Protein AF-A0A9X2MDU0-F1 (afdb_monomer_lite)

Secondary structure (DSSP, 8-state):
-HHHHHHHHHHHHHHHHHHHHHHHHHHHH---HHHHHHHHHHHHHHHHHHHHHHHHHS-TT-HHHHHHHHHHHHHHHHHHHHHHH-GGGHHHHHHHHHHHHHHHHHHHHH-

Foldseek 3Di:
DVVVVVVVVVVVLVVLVVLLVVLLVCLVPDPDPVVNVVSLLVLLVSLLVLLVCLLVVDDPVPVVLNVVSVVLNVLSVVLVVCCVVPVVPNVVSSVSSSSSSVSSSVSVVPD

Structure (mmCIF, N/CA/C/O backbone):
data_AF-A0A9X2MDU0-F1
#
_entry.id   AF-A0A9X2MDU0-F1
#
loop_
_atom_site.group_PDB
_atom_site.id
_atom_site.type_symbol
_atom_site.label_atom_id
_atom_site.label_alt_id
_atom_site.label_comp_id
_atom_site.label_asym_id
_atom_site.label_entity_id
_atom_site.label_seq_id
_atom_site.pdbx_PDB_ins_code
_atom_site.Cartn_x
_atom_site.Cartn_y
_atom_site.Cartn_z
_atom_site.occupancy
_atom_site.B_iso_or_equiv
_atom_site.auth_seq_id
_atom_site.auth_comp_id
_atom_site.auth_asym_id
_atom_site.auth_atom_id
_atom_site.pdbx_PDB_model_num
ATOM 1 N N . ARG A 1 1 ? 12.431 -11.465 -24.988 1.00 57.19 1 ARG A N 1
ATOM 2 C CA . ARG A 1 1 ? 12.705 -11.618 -23.532 1.00 57.19 1 ARG A CA 1
ATOM 3 C C . ARG A 1 1 ? 12.377 -10.336 -22.760 1.00 57.19 1 ARG A C 1
ATOM 5 O O . ARG A 1 1 ? 11.605 -10.432 -21.821 1.00 57.19 1 ARG A O 1
ATOM 12 N N . LEU A 1 2 ? 12.844 -9.157 -23.196 1.00 57.16 2 LEU A N 1
ATOM 13 C CA . LEU A 1 2 ? 12.482 -7.855 -22.595 1.00 57.16 2 LEU A CA 1
ATOM 14 C C . LEU A 1 2 ? 10.968 -7.550 -22.609 1.00 57.16 2 LEU A C 1
ATOM 16 O O . LEU A 1 2 ? 10.434 -7.087 -21.611 1.00 57.16 2 LEU A O 1
ATOM 20 N N . THR A 1 3 ? 10.256 -7.898 -23.686 1.00 59.84 3 THR A N 1
ATOM 21 C CA . THR A 1 3 ? 8.794 -7.716 -23.795 1.00 59.84 3 THR A CA 1
ATOM 22 C C . THR A 1 3 ? 7.991 -8.560 -22.798 1.00 59.84 3 THR A C 1
ATOM 24 O O . THR A 1 3 ? 6.994 -8.083 -22.268 1.00 59.84 3 THR A O 1
ATOM 27 N N . MET A 1 4 ? 8.445 -9.781 -22.477 1.00 72.19 4 MET A N 1
ATOM 28 C CA . MET A 1 4 ? 7.813 -10.604 -21.433 1.00 72.19 4 MET A CA 1
ATOM 29 C C . MET A 1 4 ? 8.070 -10.055 -20.025 1.00 72.19 4 MET A C 1
ATOM 31 O O . MET A 1 4 ? 7.177 -10.107 -19.188 1.00 72.19 4 MET A O 1
ATOM 35 N N . ALA A 1 5 ? 9.256 -9.495 -19.765 1.00 77.81 5 ALA A N 1
ATOM 36 C CA . ALA A 1 5 ? 9.569 -8.882 -18.474 1.00 77.81 5 ALA A CA 1
ATOM 37 C C . ALA A 1 5 ? 8.752 -7.601 -18.236 1.00 77.81 5 ALA A C 1
ATOM 39 O O . ALA A 1 5 ? 8.192 -7.419 -17.158 1.00 77.81 5 ALA A O 1
ATOM 40 N N . LEU A 1 6 ? 8.616 -6.754 -19.262 1.00 80.44 6 LEU A N 1
ATOM 41 C CA . LEU A 1 6 ? 7.812 -5.536 -19.174 1.00 80.44 6 LEU A CA 1
ATOM 42 C C . LEU A 1 6 ? 6.319 -5.853 -18.987 1.00 80.44 6 LEU A C 1
ATOM 44 O O . LEU A 1 6 ? 5.657 -5.234 -18.158 1.00 80.44 6 LEU A O 1
ATOM 48 N N . GLY A 1 7 ? 5.809 -6.870 -19.692 1.00 86.12 7 GLY A N 1
ATOM 49 C CA . GLY A 1 7 ? 4.445 -7.364 -19.495 1.00 86.12 7 GLY A CA 1
ATOM 50 C C . GLY A 1 7 ? 4.199 -7.869 -18.070 1.00 86.12 7 GLY A C 1
ATOM 51 O O . GLY A 1 7 ? 3.180 -7.537 -17.472 1.00 86.12 7 GLY A O 1
ATOM 52 N N . ALA A 1 8 ? 5.149 -8.607 -17.488 1.00 86.62 8 ALA A N 1
ATOM 53 C CA . ALA A 1 8 ? 5.041 -9.094 -16.113 1.00 86.62 8 ALA A CA 1
ATOM 54 C C . ALA A 1 8 ? 5.025 -7.954 -15.077 1.00 86.62 8 ALA A C 1
ATOM 56 O O . ALA A 1 8 ? 4.215 -7.986 -14.151 1.00 86.62 8 ALA A O 1
ATOM 57 N N . LEU A 1 9 ? 5.863 -6.927 -15.255 1.00 86.75 9 LEU A N 1
ATOM 58 C CA . LEU A 1 9 ? 5.863 -5.738 -14.393 1.00 86.75 9 LEU A CA 1
ATOM 59 C C . LEU A 1 9 ? 4.545 -4.962 -14.492 1.00 86.75 9 LEU A C 1
ATOM 61 O O . LEU A 1 9 ? 4.001 -4.548 -13.472 1.00 86.75 9 LEU A O 1
ATOM 65 N N . PHE A 1 10 ? 3.991 -4.823 -15.699 1.00 87.00 10 PHE A N 1
ATOM 66 C CA . PHE A 1 10 ? 2.701 -4.162 -15.898 1.00 87.00 10 PHE A CA 1
ATOM 67 C C . PHE A 1 10 ? 1.551 -4.914 -15.212 1.00 87.00 10 PHE A C 1
ATOM 69 O O . PHE A 1 10 ? 0.715 -4.305 -14.546 1.00 87.00 10 PHE A O 1
ATOM 76 N N . VAL A 1 11 ? 1.533 -6.248 -15.302 1.00 91.31 11 VAL A N 1
ATOM 77 C CA . VAL A 1 11 ? 0.551 -7.078 -14.585 1.00 91.31 11 VAL A CA 1
ATOM 78 C C . VAL A 1 11 ? 0.707 -6.930 -13.070 1.00 91.31 11 VAL A C 1
ATOM 80 O O . VAL A 1 11 ? -0.289 -6.750 -12.369 1.00 91.31 11 VAL A O 1
ATOM 83 N N . LEU A 1 12 ? 1.940 -6.945 -12.558 1.00 90.31 12 LEU A N 1
ATOM 84 C CA . LEU A 1 12 ? 2.216 -6.715 -11.139 1.00 90.31 12 LEU A CA 1
ATOM 85 C C . LEU A 1 12 ? 1.716 -5.335 -10.688 1.00 90.31 12 LEU A C 1
ATOM 87 O O . LEU A 1 12 ? 1.074 -5.232 -9.644 1.00 90.31 12 LEU A O 1
ATOM 91 N N . PHE A 1 13 ? 1.921 -4.296 -11.498 1.00 88.75 13 PHE A N 1
ATOM 92 C CA . PHE A 1 13 ? 1.414 -2.954 -11.224 1.00 88.75 13 PHE A CA 1
ATOM 93 C C . PHE A 1 13 ? -0.121 -2.904 -11.145 1.00 88.75 13 PHE A C 1
ATOM 95 O O . PHE A 1 13 ? -0.676 -2.305 -10.216 1.00 88.75 13 PHE A O 1
ATOM 102 N N . ILE A 1 14 ? -0.822 -3.577 -12.066 1.00 93.31 14 ILE A N 1
ATOM 103 C CA . ILE A 1 14 ? -2.289 -3.687 -12.029 1.00 93.31 14 ILE A CA 1
ATOM 104 C C . ILE A 1 14 ? -2.734 -4.353 -10.725 1.00 93.31 14 ILE A C 1
ATOM 106 O O . ILE A 1 14 ? -3.655 -3.864 -10.070 1.00 93.31 14 ILE A O 1
ATOM 110 N N . ILE A 1 15 ? -2.073 -5.435 -10.308 1.00 94.00 15 ILE A N 1
ATOM 111 C CA . ILE A 1 15 ? -2.395 -6.139 -9.059 1.00 94.00 15 ILE A CA 1
ATOM 112 C C . ILE A 1 15 ? -2.176 -5.220 -7.848 1.00 94.00 15 ILE A C 1
ATOM 114 O O . ILE A 1 15 ? -3.077 -5.073 -7.023 1.00 94.00 15 ILE A O 1
ATOM 118 N N . LEU A 1 16 ? -1.024 -4.548 -7.755 1.00 93.69 16 LEU A N 1
ATOM 119 C CA . LEU A 1 16 ? -0.726 -3.623 -6.655 1.00 93.69 16 LEU A CA 1
ATOM 120 C C . LEU A 1 16 ? -1.768 -2.505 -6.550 1.00 93.69 16 LEU A C 1
ATOM 122 O O . LEU A 1 16 ? -2.259 -2.207 -5.457 1.00 93.69 16 LEU A O 1
ATOM 126 N N . THR A 1 17 ? -2.139 -1.921 -7.687 1.00 93.75 17 THR A N 1
ATOM 127 C CA . THR A 1 17 ? -3.097 -0.813 -7.761 1.00 93.75 17 THR A CA 1
ATOM 128 C C . THR A 1 17 ? -4.510 -1.266 -7.404 1.00 93.75 17 THR A C 1
ATOM 130 O O . THR A 1 17 ? -5.168 -0.653 -6.561 1.00 93.75 17 THR A O 1
ATOM 133 N N . THR A 1 18 ? -4.973 -2.370 -7.996 1.00 94.88 18 THR A N 1
ATOM 134 C CA . THR A 1 18 ? -6.323 -2.904 -7.759 1.00 94.88 18 THR A CA 1
ATOM 135 C C . THR A 1 18 ? -6.513 -3.342 -6.313 1.00 94.88 18 THR A C 1
ATOM 137 O O . THR A 1 18 ? -7.496 -2.945 -5.694 1.00 94.88 18 THR A O 1
ATOM 140 N N . VAL A 1 19 ? -5.561 -4.078 -5.730 1.00 95.50 19 VAL A N 1
ATOM 141 C CA . VAL A 1 19 ? -5.633 -4.517 -4.327 1.00 95.50 19 VAL A CA 1
ATOM 142 C C . VAL A 1 19 ? -5.640 -3.324 -3.370 1.00 95.50 19 VAL A C 1
ATOM 144 O O . VAL A 1 19 ? -6.409 -3.316 -2.404 1.00 95.50 19 VAL A O 1
ATOM 147 N N . SER A 1 20 ? -4.843 -2.290 -3.646 1.00 94.31 20 SER A N 1
ATOM 148 C CA . SER A 1 20 ? -4.805 -1.080 -2.815 1.00 94.31 20 SER A CA 1
ATOM 149 C C . SER A 1 20 ? -6.121 -0.308 -2.879 1.00 94.31 20 SER A C 1
ATOM 151 O O . SER A 1 20 ? -6.696 0.008 -1.839 1.00 94.31 20 SER A O 1
ATOM 153 N N . LEU A 1 21 ? -6.641 -0.047 -4.083 1.00 94.69 21 LEU A N 1
ATOM 154 C CA . LEU A 1 21 ? -7.915 0.654 -4.271 1.00 94.69 21 LEU A CA 1
ATOM 155 C C . LEU A 1 21 ? -9.086 -0.131 -3.673 1.00 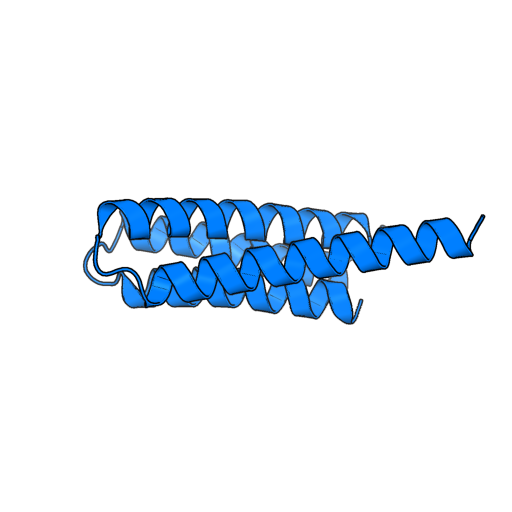94.69 21 LEU A C 1
ATOM 157 O O . LEU A 1 21 ? -9.928 0.452 -2.990 1.00 94.69 21 LEU A O 1
ATOM 161 N N . LEU A 1 22 ? -9.123 -1.452 -3.861 1.00 95.62 22 LEU A N 1
ATOM 162 C CA . LEU A 1 22 ? -10.126 -2.323 -3.243 1.00 95.62 22 LEU A CA 1
ATOM 163 C C . LEU A 1 22 ? -10.055 -2.255 -1.715 1.00 95.62 22 LEU A C 1
ATOM 165 O O . LEU A 1 22 ? -11.071 -2.074 -1.051 1.00 95.62 22 LEU A O 1
ATOM 169 N N . SER A 1 23 ? -8.858 -2.323 -1.138 1.00 93.25 23 SER A N 1
ATOM 170 C CA . SER A 1 23 ? -8.687 -2.254 0.316 1.00 93.25 23 SER A CA 1
ATOM 171 C C . SER A 1 23 ? -9.106 -0.898 0.885 1.00 93.25 23 SER A C 1
ATOM 173 O O . SER A 1 23 ? -9.786 -0.847 1.908 1.00 93.25 23 SER A O 1
ATOM 175 N N . ILE A 1 24 ? -8.756 0.201 0.209 1.00 94.56 24 ILE A N 1
ATOM 176 C CA . ILE A 1 24 ? -9.152 1.560 0.601 1.00 94.56 24 ILE A CA 1
ATOM 177 C C . ILE A 1 24 ? -10.674 1.724 0.504 1.00 94.56 24 ILE A C 1
ATOM 179 O O . ILE A 1 24 ? -11.309 2.169 1.458 1.00 94.56 24 ILE A O 1
ATOM 183 N N . THR A 1 25 ? -11.285 1.338 -0.616 1.00 94.19 25 THR A N 1
ATOM 184 C CA . THR A 1 25 ? -12.741 1.460 -0.811 1.00 94.19 25 THR A CA 1
ATOM 185 C C . THR A 1 25 ? -13.523 0.636 0.209 1.00 94.19 25 THR A C 1
ATOM 187 O O . THR A 1 25 ? -14.478 1.144 0.805 1.00 94.19 25 THR A O 1
ATOM 190 N N . LEU A 1 26 ? -13.085 -0.594 0.493 1.00 92.88 26 LEU A N 1
ATOM 191 C CA . LEU A 1 26 ? -13.668 -1.435 1.538 1.00 92.88 26 LEU A CA 1
ATOM 192 C C . LEU A 1 26 ? -13.509 -0.804 2.925 1.00 92.88 26 LEU A C 1
ATOM 194 O O . LEU A 1 26 ? -14.472 -0.782 3.692 1.00 92.88 26 LEU A O 1
ATOM 198 N N . LEU A 1 27 ? -12.347 -0.222 3.237 1.00 93.19 27 LEU A N 1
ATOM 199 C CA . LEU A 1 27 ? -12.099 0.445 4.518 1.00 93.19 27 LEU A CA 1
ATOM 200 C C . LEU A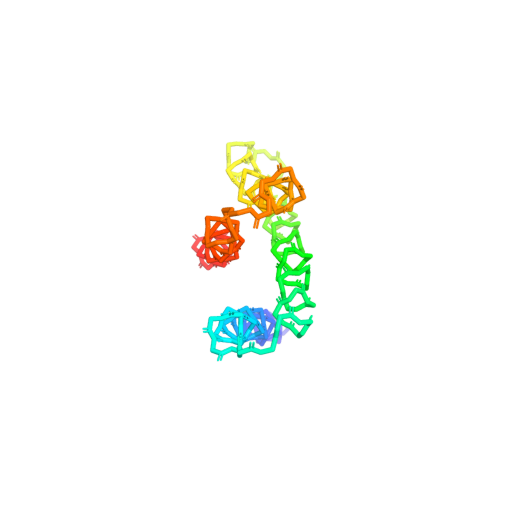 1 27 ? -13.101 1.580 4.802 1.00 93.19 27 LEU A C 1
ATOM 202 O O . LEU A 1 27 ? -13.520 1.742 5.949 1.00 93.19 27 LEU A O 1
ATOM 206 N N . TYR A 1 28 ? -13.498 2.341 3.778 1.00 91.69 28 TYR A N 1
ATOM 207 C CA . TYR A 1 28 ? -14.443 3.457 3.919 1.00 91.69 28 TYR A CA 1
ATOM 208 C C . TYR A 1 28 ? -15.918 3.059 3.746 1.00 91.69 28 TYR A C 1
ATOM 210 O O . TYR A 1 28 ? -16.791 3.735 4.285 1.00 91.69 28 TYR A O 1
ATOM 218 N N . THR A 1 29 ? -16.211 1.956 3.053 1.00 91.94 29 THR A N 1
ATOM 219 C CA . THR A 1 29 ? -17.594 1.513 2.778 1.00 91.94 29 THR A CA 1
ATOM 220 C C . THR A 1 29 ? -18.137 0.560 3.848 1.00 91.94 29 THR A C 1
ATOM 222 O O . THR A 1 29 ? -19.341 0.521 4.115 1.00 91.94 29 THR A O 1
ATOM 225 N N . LEU A 1 30 ? -17.267 -0.228 4.488 1.00 92.00 30 LEU A N 1
ATOM 226 C CA . LEU A 1 30 ? -17.685 -1.235 5.460 1.00 92.00 30 LEU A CA 1
ATOM 227 C C . LEU A 1 30 ? -18.243 -0.603 6.739 1.00 92.00 30 LEU A C 1
ATOM 229 O O . LEU A 1 30 ? -17.558 0.118 7.462 1.00 92.00 30 LEU A O 1
ATOM 233 N N . LYS A 1 31 ? -19.482 -0.973 7.075 1.00 88.81 31 LYS A N 1
ATOM 234 C CA . LYS A 1 31 ? -20.131 -0.598 8.343 1.00 88.81 31 LYS A CA 1
ATOM 235 C C . LYS A 1 31 ? -19.691 -1.479 9.519 1.00 88.81 31 LYS A C 1
ATOM 237 O O . LYS A 1 31 ? -19.756 -1.056 10.668 1.00 88.81 31 LYS A O 1
ATOM 242 N N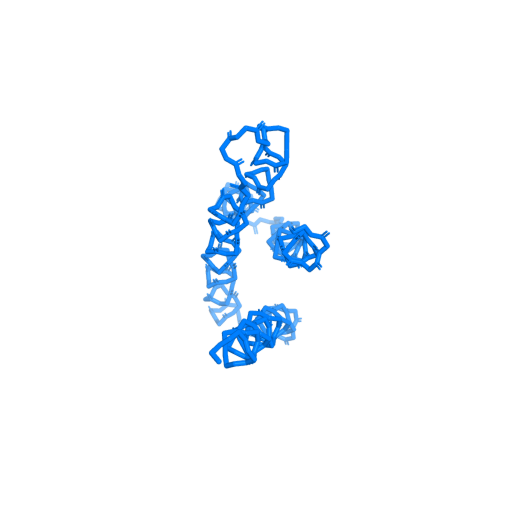 . ASN A 1 32 ? -19.237 -2.705 9.245 1.00 91.50 32 ASN A N 1
ATOM 243 C CA . ASN A 1 32 ? -18.820 -3.653 10.277 1.00 91.50 32 ASN A CA 1
ATOM 244 C C . ASN A 1 32 ? -17.399 -3.337 10.776 1.00 91.50 32 ASN A C 1
ATOM 246 O O . ASN A 1 32 ? -16.422 -3.551 10.059 1.00 91.50 32 ASN A O 1
ATOM 250 N N . GLU A 1 33 ? -17.281 -2.892 12.030 1.00 87.31 33 GLU A N 1
ATOM 251 C CA . GLU A 1 33 ? -16.008 -2.506 12.655 1.00 87.31 33 GLU A CA 1
ATOM 252 C C . GLU A 1 33 ? -14.962 -3.637 12.688 1.00 87.31 33 GLU A C 1
ATOM 254 O O . GLU A 1 33 ? -13.769 -3.349 12.577 1.00 87.31 33 GLU A O 1
ATOM 259 N N . LYS A 1 34 ? -15.372 -4.913 12.791 1.00 88.88 34 LYS A N 1
ATOM 260 C CA . LYS A 1 34 ? -14.430 -6.050 12.777 1.00 88.88 34 LYS A CA 1
ATOM 261 C C . LYS A 1 34 ? -13.752 -6.186 11.415 1.00 88.88 34 LYS A C 1
ATOM 263 O O . LYS A 1 34 ? -12.525 -6.221 11.342 1.00 88.88 34 LYS A O 1
ATOM 268 N N . LEU A 1 35 ? -14.548 -6.193 10.343 1.00 90.88 35 LEU A N 1
ATOM 269 C CA . LEU A 1 35 ? -14.033 -6.25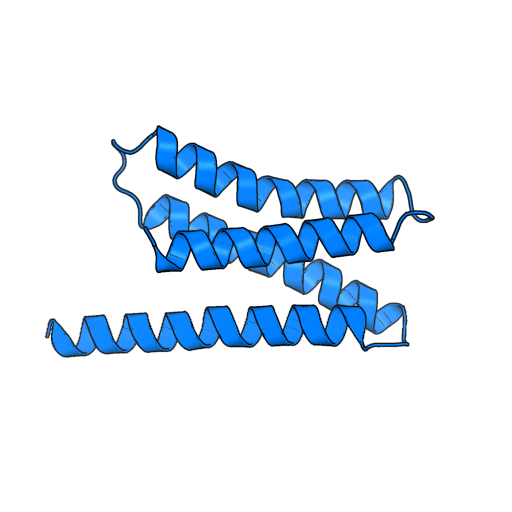0 8.972 1.00 90.88 35 LEU A CA 1
ATOM 270 C C . LEU A 1 35 ? -13.199 -5.006 8.657 1.00 90.88 35 LEU A C 1
ATOM 272 O O . LEU A 1 35 ? -12.109 -5.118 8.112 1.00 90.88 35 LEU A O 1
ATOM 276 N N . LYS A 1 36 ? -13.649 -3.824 9.086 1.00 91.44 36 LYS A N 1
ATOM 277 C CA . LYS A 1 36 ? -12.915 -2.569 8.884 1.00 91.44 36 LYS A CA 1
ATOM 278 C C . LYS A 1 36 ? -11.528 -2.590 9.525 1.00 91.44 36 LYS A C 1
ATOM 280 O O . LYS A 1 36 ? -10.562 -2.144 8.918 1.00 91.44 36 LYS A O 1
ATOM 285 N N . ASN A 1 37 ? -11.410 -3.124 10.742 1.00 90.50 37 ASN A N 1
ATOM 286 C CA . ASN A 1 37 ? -10.107 -3.303 11.381 1.00 90.50 37 ASN A CA 1
ATOM 287 C C . ASN A 1 37 ? -9.240 -4.327 10.635 1.00 90.50 37 ASN A C 1
ATOM 289 O O . ASN A 1 37 ? -8.050 -4.080 10.474 1.00 90.50 37 ASN A O 1
ATOM 293 N N . MET A 1 38 ? -9.812 -5.431 10.147 1.00 92.75 38 MET A N 1
ATOM 294 C CA . MET A 1 38 ? -9.073 -6.408 9.340 1.00 92.75 38 MET A CA 1
ATOM 295 C C . MET A 1 38 ? -8.491 -5.767 8.071 1.00 92.75 38 MET A C 1
ATOM 297 O O . MET A 1 38 ? -7.286 -5.858 7.846 1.00 92.75 38 MET A O 1
ATOM 301 N N . PHE A 1 39 ? -9.311 -5.053 7.291 1.00 93.81 39 PHE A N 1
ATOM 302 C CA . PHE A 1 39 ? -8.852 -4.353 6.084 1.00 93.81 39 PHE A CA 1
ATOM 303 C C . PHE A 1 39 ? -7.861 -3.232 6.387 1.00 93.81 39 PHE A C 1
ATOM 305 O O . PHE A 1 39 ? -6.960 -2.991 5.594 1.00 93.81 39 PHE A O 1
ATOM 312 N N . PHE A 1 40 ? -7.979 -2.574 7.541 1.00 93.69 40 PHE A N 1
ATOM 313 C CA . PHE A 1 40 ? -7.000 -1.584 7.977 1.00 93.69 40 PHE A CA 1
ATOM 314 C C . PHE A 1 40 ? -5.610 -2.196 8.170 1.00 93.69 40 PHE A C 1
ATOM 316 O O . PHE A 1 40 ? -4.642 -1.707 7.597 1.00 93.69 40 PHE A O 1
ATOM 323 N N . TYR A 1 41 ? -5.503 -3.274 8.953 1.00 93.94 41 TYR A N 1
ATOM 324 C CA . TYR A 1 41 ? -4.214 -3.933 9.173 1.00 93.94 41 TYR A CA 1
ATOM 325 C C . TYR A 1 41 ? -3.665 -4.548 7.886 1.00 93.94 41 TYR A C 1
ATOM 327 O O . TYR A 1 41 ? -2.462 -4.458 7.641 1.00 93.94 41 TYR A O 1
ATOM 335 N N . PHE A 1 42 ? -4.546 -5.104 7.048 1.00 95.19 42 PHE A N 1
ATOM 336 C CA . PHE A 1 42 ? -4.183 -5.574 5.715 1.00 95.19 42 PHE A CA 1
ATOM 337 C C . PHE A 1 42 ? -3.587 -4.445 4.868 1.00 95.19 42 PHE A C 1
ATOM 339 O O . PHE A 1 42 ? -2.486 -4.602 4.354 1.00 95.19 42 PHE A O 1
ATOM 346 N N . LEU A 1 43 ? -4.259 -3.292 4.785 1.00 95.75 43 LEU A N 1
ATOM 347 C CA . LEU A 1 43 ? -3.793 -2.134 4.023 1.00 95.75 43 LEU A CA 1
ATOM 348 C C . LEU A 1 43 ? -2.436 -1.635 4.529 1.00 95.75 43 LEU A C 1
ATOM 350 O O . LEU A 1 43 ? -1.561 -1.354 3.723 1.00 95.75 43 LEU A O 1
ATOM 354 N N . CYS A 1 44 ? -2.223 -1.575 5.846 1.00 95.00 44 CYS A N 1
ATOM 355 C CA . CYS A 1 44 ? -0.927 -1.175 6.397 1.00 95.00 44 CYS A CA 1
ATOM 356 C C . CYS A 1 44 ? 0.192 -2.157 6.032 1.00 95.00 44 CYS A C 1
ATOM 358 O O . CYS A 1 44 ? 1.276 -1.726 5.644 1.00 95.00 44 CYS A O 1
ATOM 360 N N . GLY A 1 45 ? -0.063 -3.465 6.138 1.00 94.69 45 GLY A N 1
ATOM 361 C CA . GLY A 1 45 ? 0.889 -4.487 5.698 1.00 94.69 45 GLY A CA 1
ATOM 362 C C . GLY A 1 45 ? 1.175 -4.385 4.199 1.00 94.69 45 GLY A C 1
ATOM 363 O O . GLY A 1 45 ? 2.328 -4.447 3.781 1.00 94.69 45 GLY A O 1
ATOM 364 N N . TRP A 1 46 ? 0.136 -4.138 3.402 1.00 95.19 46 TRP A N 1
ATOM 365 C CA . TRP A 1 46 ? 0.239 -3.948 1.960 1.00 95.19 46 TRP A CA 1
ATOM 366 C C . TRP A 1 46 ? 1.078 -2.720 1.588 1.00 95.19 46 TRP A C 1
ATOM 368 O O . TRP A 1 46 ? 1.973 -2.824 0.753 1.00 95.19 46 TRP A O 1
ATOM 378 N N . SER A 1 47 ? 0.874 -1.582 2.258 1.00 93.94 47 SER A N 1
ATOM 379 C CA . SER A 1 47 ? 1.694 -0.380 2.061 1.00 93.94 47 SER A CA 1
ATOM 380 C C . SER A 1 47 ? 3.172 -0.631 2.351 1.00 93.94 47 SER A C 1
ATOM 382 O O . SER A 1 47 ? 4.028 -0.150 1.616 1.00 93.94 47 SER A O 1
ATOM 384 N N . ILE A 1 48 ? 3.491 -1.414 3.387 1.00 94.19 48 ILE A N 1
ATOM 385 C CA . ILE A 1 48 ? 4.881 -1.771 3.710 1.00 94.19 48 ILE A CA 1
ATOM 386 C C . ILE A 1 48 ? 5.506 -2.604 2.583 1.00 94.19 48 ILE A C 1
ATOM 388 O O . ILE A 1 48 ? 6.663 -2.374 2.231 1.00 94.19 48 ILE A O 1
ATOM 392 N N . ILE A 1 49 ? 4.747 -3.530 1.985 1.00 93.94 49 ILE A N 1
ATOM 393 C CA . ILE A 1 49 ? 5.204 -4.310 0.826 1.00 93.94 49 ILE A CA 1
ATOM 394 C C . ILE A 1 49 ? 5.507 -3.378 -0.354 1.00 93.94 49 ILE A C 1
ATOM 396 O O . ILE A 1 49 ? 6.592 -3.469 -0.924 1.00 93.94 49 ILE A O 1
ATOM 400 N N . ILE A 1 50 ? 4.599 -2.450 -0.680 1.00 93.31 50 ILE A N 1
ATOM 401 C CA . ILE A 1 50 ? 4.796 -1.464 -1.758 1.00 93.31 50 ILE A CA 1
ATOM 402 C C . ILE A 1 50 ? 6.060 -0.632 -1.507 1.00 93.31 50 ILE A C 1
ATOM 404 O O . ILE A 1 50 ? 6.908 -0.508 -2.387 1.00 93.31 50 ILE A O 1
ATOM 408 N N . THR A 1 51 ? 6.243 -0.122 -0.288 1.00 93.19 51 THR A N 1
ATOM 409 C CA . THR A 1 51 ? 7.449 0.629 0.081 1.00 93.19 51 THR A CA 1
ATOM 410 C C . THR A 1 51 ? 8.718 -0.208 -0.053 1.00 93.19 51 THR A C 1
ATOM 412 O O . THR A 1 51 ? 9.730 0.288 -0.548 1.00 93.19 51 THR A O 1
ATOM 415 N N . SER A 1 52 ? 8.688 -1.477 0.361 1.00 91.56 52 SER A N 1
ATOM 416 C CA . SER A 1 52 ? 9.836 -2.370 0.198 1.00 91.56 52 SER A CA 1
ATOM 417 C C . SER A 1 52 ? 10.195 -2.541 -1.276 1.00 91.56 52 SER A C 1
ATOM 419 O O . SER A 1 52 ? 11.378 -2.504 -1.607 1.00 91.56 52 SER A O 1
ATOM 421 N N . LEU A 1 53 ? 9.194 -2.684 -2.152 1.00 91.94 53 LEU A N 1
ATOM 422 C CA . LEU A 1 53 ? 9.404 -2.769 -3.595 1.00 91.94 53 LEU A CA 1
ATOM 423 C C . LEU A 1 53 ? 10.077 -1.500 -4.128 1.00 91.94 53 LEU A C 1
ATOM 425 O O . LEU A 1 53 ? 11.116 -1.629 -4.774 1.00 91.94 53 LEU A O 1
ATOM 429 N N . ASN A 1 54 ? 9.590 -0.305 -3.770 1.00 90.88 54 ASN A N 1
ATOM 430 C CA . ASN A 1 54 ? 10.216 0.966 -4.170 1.00 90.88 54 ASN A CA 1
ATOM 431 C C . ASN A 1 54 ? 11.689 1.033 -3.747 1.00 90.88 54 ASN A C 1
ATOM 433 O O . ASN A 1 54 ? 12.569 1.278 -4.569 1.00 90.88 54 ASN A O 1
ATOM 437 N N . ILE A 1 55 ? 11.993 0.734 -2.479 1.00 90.00 55 ILE A N 1
ATOM 438 C CA . ILE A 1 55 ? 13.366 0.796 -1.948 1.00 90.00 55 ILE A CA 1
ATOM 439 C C . ILE A 1 55 ? 14.316 -0.162 -2.678 1.00 90.00 55 ILE A C 1
ATOM 441 O O . ILE A 1 55 ? 15.505 0.149 -2.800 1.00 90.00 55 ILE A O 1
ATOM 445 N N . THR A 1 56 ? 13.819 -1.329 -3.100 1.00 89.81 56 THR A N 1
ATOM 446 C CA . THR A 1 56 ? 14.607 -2.337 -3.828 1.00 89.81 56 THR A CA 1
ATOM 447 C C . THR A 1 56 ? 14.700 -2.077 -5.327 1.00 89.81 56 THR A C 1
ATOM 449 O O . THR A 1 56 ? 15.678 -2.492 -5.940 1.00 89.81 56 THR A O 1
ATOM 452 N N . ALA A 1 57 ? 13.709 -1.399 -5.909 1.00 86.25 57 ALA A N 1
ATOM 453 C CA . ALA A 1 57 ? 13.711 -1.004 -7.313 1.00 86.25 57 ALA A CA 1
ATOM 454 C C . ALA A 1 57 ? 14.712 0.133 -7.576 1.00 86.25 57 ALA A C 1
ATOM 456 O O . ALA A 1 57 ? 15.315 0.201 -8.645 1.00 86.25 57 ALA A O 1
ATOM 457 N N . LEU A 1 58 ? 14.931 0.992 -6.576 1.00 87.12 58 LEU A N 1
ATOM 458 C CA . LEU A 1 58 ? 15.857 2.116 -6.654 1.00 87.12 58 LEU A CA 1
ATOM 459 C C . LEU A 1 58 ? 17.329 1.668 -6.548 1.00 87.12 58 LEU A C 1
ATOM 461 O O . LEU A 1 58 ? 17.684 0.903 -5.643 1.00 87.12 58 LEU A O 1
ATOM 465 N N . PRO A 1 59 ? 18.227 2.207 -7.395 1.00 85.94 59 PRO A N 1
ATOM 466 C CA . PRO A 1 59 ? 19.661 1.973 -7.274 1.00 85.94 59 PRO A CA 1
ATOM 467 C C . PRO A 1 59 ? 20.208 2.406 -5.906 1.00 85.94 59 PRO A C 1
ATOM 469 O O . PRO A 1 59 ? 19.758 3.384 -5.304 1.00 85.94 59 PRO A O 1
ATOM 472 N N . SER A 1 60 ? 21.224 1.702 -5.402 1.00 83.56 60 SER A N 1
ATOM 473 C CA . SER A 1 60 ? 21.751 1.919 -4.045 1.00 83.56 60 SER A CA 1
ATOM 474 C C . SER A 1 60 ? 22.334 3.318 -3.812 1.00 83.56 60 SER A C 1
ATOM 476 O O . SER A 1 60 ? 22.340 3.787 -2.675 1.00 83.56 60 SER A O 1
ATOM 478 N N . ASN A 1 61 ? 22.766 3.998 -4.875 1.00 87.81 61 ASN A N 1
ATOM 479 C CA . ASN A 1 61 ? 23.274 5.369 -4.864 1.00 87.81 61 ASN A CA 1
ATOM 480 C C . ASN A 1 61 ? 22.168 6.449 -4.830 1.00 87.81 61 ASN A C 1
ATOM 482 O O . ASN A 1 61 ? 22.477 7.607 -4.556 1.00 87.81 61 ASN A O 1
ATOM 486 N N . TYR A 1 62 ? 20.888 6.102 -5.030 1.00 88.25 62 TYR A N 1
ATOM 487 C CA . TYR A 1 62 ? 19.748 7.035 -4.962 1.00 88.25 62 TYR A CA 1
ATOM 488 C C . TYR A 1 62 ? 19.223 7.162 -3.527 1.00 88.25 62 TYR A C 1
ATOM 490 O O . TYR A 1 62 ? 18.092 6.803 -3.197 1.00 88.25 62 TYR A O 1
ATOM 498 N N . LEU A 1 63 ? 20.079 7.673 -2.644 1.00 87.56 63 LEU A N 1
ATOM 499 C CA . LEU A 1 63 ? 19.831 7.709 -1.201 1.00 87.56 63 LEU A CA 1
ATOM 500 C C . LEU A 1 63 ? 18.601 8.561 -0.841 1.00 87.56 63 LEU A C 1
ATOM 502 O O . LEU A 1 63 ? 17.785 8.150 -0.020 1.00 87.56 63 LEU A O 1
ATOM 506 N N . VAL A 1 64 ? 18.424 9.706 -1.511 1.00 88.69 64 VAL A N 1
ATOM 507 C CA . VAL A 1 64 ? 17.285 10.616 -1.291 1.00 88.69 64 VAL A CA 1
ATOM 508 C C . VAL A 1 64 ? 15.957 9.946 -1.651 1.00 88.69 64 VAL A C 1
ATOM 510 O O . VAL A 1 64 ? 15.041 9.933 -0.833 1.00 88.69 64 VAL A O 1
ATOM 513 N N . SER A 1 65 ? 15.858 9.327 -2.829 1.00 87.94 65 SER A N 1
ATOM 514 C CA . SER A 1 65 ? 14.632 8.648 -3.272 1.00 87.94 65 SER A CA 1
ATOM 515 C C . SER A 1 65 ? 14.282 7.459 -2.374 1.00 87.94 65 SER A C 1
ATOM 517 O O . SER A 1 65 ? 13.129 7.291 -1.988 1.00 87.94 65 SER A O 1
ATOM 519 N N . ARG A 1 66 ? 15.282 6.674 -1.943 1.00 89.19 66 ARG A N 1
ATOM 520 C CA . ARG A 1 66 ? 15.067 5.553 -1.008 1.00 89.19 66 ARG A CA 1
ATOM 521 C C . ARG A 1 66 ? 14.581 6.030 0.363 1.00 89.19 66 ARG A C 1
ATOM 523 O O . ARG A 1 66 ? 13.745 5.365 0.976 1.00 89.19 66 ARG A O 1
ATOM 530 N N . LEU A 1 67 ? 15.058 7.183 0.839 1.00 90.38 67 LEU A N 1
ATOM 531 C CA . LEU A 1 67 ? 14.554 7.805 2.067 1.00 90.38 67 LEU A CA 1
ATOM 532 C C . LEU A 1 67 ? 13.096 8.257 1.918 1.00 90.38 67 LEU A C 1
ATOM 534 O O . LEU A 1 67 ? 12.296 7.988 2.811 1.00 90.38 67 LEU A O 1
ATOM 538 N N . ILE A 1 68 ? 12.734 8.880 0.793 1.00 88.75 68 ILE A N 1
ATOM 539 C CA . ILE A 1 68 ? 11.350 9.296 0.511 1.00 88.75 68 ILE A CA 1
ATOM 540 C C . ILE A 1 68 ? 10.414 8.080 0.496 1.00 88.75 68 ILE A C 1
ATOM 542 O O . ILE A 1 68 ? 9.427 8.064 1.235 1.00 88.75 68 ILE A O 1
ATOM 546 N N . ALA A 1 69 ? 10.776 7.024 -0.238 1.00 89.00 69 ALA A N 1
ATOM 547 C CA . ALA A 1 69 ? 10.024 5.771 -0.263 1.00 89.00 69 ALA A CA 1
ATOM 548 C C . ALA A 1 69 ? 9.840 5.191 1.152 1.00 89.00 69 ALA A C 1
ATOM 550 O O . ALA A 1 69 ? 8.739 4.791 1.540 1.00 89.00 69 ALA A O 1
ATOM 551 N N . SER A 1 70 ? 10.899 5.218 1.969 1.00 89.38 70 SER A N 1
ATOM 552 C CA . SER A 1 70 ? 10.867 4.743 3.359 1.00 89.38 70 SER A CA 1
ATOM 553 C C . SER A 1 70 ? 9.891 5.536 4.236 1.00 89.38 70 SER A C 1
ATOM 555 O O . SER A 1 70 ? 9.191 4.951 5.066 1.00 89.38 70 SER A O 1
ATOM 557 N N . ILE A 1 71 ? 9.795 6.857 4.045 1.00 92.38 71 ILE A N 1
ATOM 558 C CA . ILE A 1 71 ? 8.856 7.719 4.781 1.00 92.38 71 ILE A CA 1
ATOM 559 C C . ILE A 1 71 ? 7.404 7.315 4.490 1.00 92.38 71 ILE A C 1
ATOM 561 O O . ILE A 1 71 ? 6.585 7.276 5.414 1.00 92.38 71 ILE A O 1
ATOM 565 N N . PHE A 1 72 ? 7.082 6.940 3.249 1.00 91.25 72 PHE A N 1
ATOM 566 C CA . PHE A 1 72 ? 5.743 6.457 2.898 1.00 91.25 72 PHE A CA 1
ATOM 567 C C . PHE A 1 72 ? 5.374 5.166 3.632 1.00 91.25 72 PHE A C 1
ATOM 569 O O . PHE A 1 72 ? 4.246 5.052 4.112 1.00 91.25 72 PHE A O 1
ATOM 576 N N . GLY A 1 73 ? 6.318 4.245 3.833 1.00 88.50 73 GLY A N 1
ATOM 577 C CA . GLY A 1 73 ? 6.093 3.044 4.647 1.00 88.50 73 GLY A CA 1
ATOM 578 C C . GLY A 1 73 ? 5.934 3.357 6.137 1.00 88.50 73 GLY A C 1
ATOM 579 O O . GLY A 1 73 ? 5.086 2.778 6.818 1.00 88.50 73 GLY A O 1
ATOM 580 N N . LEU A 1 74 ? 6.685 4.335 6.653 1.00 92.25 74 LEU A N 1
ATOM 581 C CA . LEU A 1 74 ? 6.564 4.777 8.047 1.00 92.25 74 LEU A CA 1
ATOM 582 C C . LEU A 1 74 ? 5.180 5.362 8.361 1.00 92.25 74 LEU A C 1
ATOM 584 O O . LEU A 1 74 ? 4.675 5.157 9.466 1.00 92.25 74 LEU A O 1
ATOM 588 N N . LEU A 1 75 ? 4.520 6.023 7.402 1.00 93.00 75 LEU A N 1
ATOM 589 C CA . LEU A 1 75 ? 3.137 6.494 7.561 1.00 93.00 75 LEU A CA 1
ATOM 590 C C . LEU A 1 75 ? 2.164 5.348 7.894 1.00 93.00 75 LEU A C 1
ATOM 592 O O . LEU A 1 75 ? 1.290 5.528 8.749 1.00 93.00 75 LEU A O 1
ATOM 596 N N . ALA A 1 76 ? 2.344 4.159 7.306 1.00 92.81 76 ALA A N 1
ATOM 597 C CA . ALA A 1 76 ? 1.548 2.979 7.651 1.00 92.81 76 ALA A CA 1
ATOM 598 C C . ALA A 1 76 ? 1.778 2.553 9.109 1.00 92.81 76 ALA A C 1
ATOM 600 O O . ALA A 1 76 ? 0.821 2.293 9.839 1.00 92.81 76 ALA A O 1
ATOM 601 N N . VAL A 1 77 ? 3.023 2.563 9.585 1.00 93.31 77 VAL A N 1
ATOM 602 C CA . VAL A 1 77 ? 3.348 2.230 10.982 1.00 93.31 77 VAL A CA 1
ATOM 603 C C . VAL A 1 77 ? 2.746 3.255 11.950 1.00 93.31 77 VAL A C 1
ATOM 605 O O . VAL A 1 77 ? 2.099 2.887 12.935 1.00 93.31 77 VAL A O 1
ATOM 608 N N . ILE A 1 78 ? 2.878 4.549 11.647 1.00 92.75 78 ILE A N 1
ATOM 609 C CA . ILE A 1 78 ? 2.299 5.639 12.448 1.00 92.75 78 ILE A CA 1
ATOM 610 C C . ILE A 1 78 ? 0.775 5.498 12.524 1.00 92.75 78 ILE A C 1
ATOM 612 O O . ILE A 1 78 ? 0.186 5.693 13.591 1.00 92.75 78 ILE A O 1
ATOM 616 N N . SER A 1 79 ? 0.128 5.103 11.425 1.00 91.62 79 SER A N 1
ATOM 617 C CA . SER A 1 79 ? -1.315 4.880 11.397 1.00 91.62 79 SER A CA 1
ATOM 618 C C . SER A 1 79 ? -1.755 3.808 12.405 1.00 91.62 79 SER A C 1
ATOM 620 O O . SER A 1 79 ? -2.739 4.018 13.124 1.00 91.62 79 SER A O 1
ATOM 622 N N . ILE A 1 80 ? -0.997 2.710 12.536 1.00 92.25 80 ILE A N 1
ATOM 623 C CA . ILE A 1 80 ? -1.251 1.634 13.505 1.00 92.25 80 ILE A CA 1
ATOM 624 C C . ILE A 1 80 ? -1.076 2.155 14.935 1.00 92.25 80 ILE A C 1
ATOM 626 O O . ILE A 1 80 ? -1.934 1.930 15.789 1.00 92.25 80 ILE A O 1
ATOM 630 N N . ILE A 1 81 ? -0.006 2.911 15.196 1.00 91.31 81 ILE A N 1
ATOM 631 C CA . ILE A 1 81 ? 0.258 3.488 16.521 1.00 91.31 81 ILE A CA 1
ATOM 632 C C . ILE A 1 81 ? -0.885 4.420 16.944 1.00 91.31 81 ILE A C 1
ATOM 634 O O . ILE A 1 81 ? -1.357 4.343 18.081 1.00 91.31 81 ILE A O 1
ATOM 638 N N . ILE A 1 82 ? -1.371 5.277 16.038 1.00 91.06 82 ILE A N 1
ATOM 639 C CA . ILE A 1 82 ? -2.503 6.175 16.310 1.00 91.06 82 ILE A CA 1
ATOM 640 C C . ILE A 1 82 ? -3.772 5.372 16.597 1.00 91.06 82 ILE A C 1
ATOM 642 O O . ILE A 1 82 ? -4.503 5.720 17.524 1.00 91.06 82 ILE A O 1
ATOM 646 N N . LYS A 1 83 ? -4.023 4.288 15.854 1.00 89.00 83 LYS A N 1
ATOM 647 C CA . LYS A 1 83 ? -5.191 3.425 16.071 1.00 89.00 83 LYS A CA 1
ATOM 648 C C . LYS A 1 83 ? -5.221 2.841 17.484 1.00 89.00 83 LYS A C 1
ATOM 650 O O . LYS A 1 83 ? -6.286 2.822 18.097 1.00 89.00 83 LYS A O 1
ATOM 655 N N . ILE A 1 84 ? -4.066 2.393 17.980 1.00 88.88 84 ILE A N 1
ATOM 656 C CA . ILE A 1 84 ? -3.921 1.762 19.299 1.00 88.88 84 ILE A CA 1
ATOM 657 C C . ILE A 1 84 ? -3.957 2.815 20.415 1.00 88.88 84 ILE A C 1
ATOM 659 O O . ILE A 1 84 ? -4.717 2.674 21.367 1.00 88.88 84 ILE A O 1
ATOM 663 N N . LYS A 1 85 ? -3.173 3.897 20.297 1.00 87.25 85 LYS A N 1
ATOM 664 C CA . LYS A 1 85 ? -3.054 4.921 21.354 1.00 87.25 85 LYS A CA 1
ATOM 665 C C . LYS A 1 85 ? -4.245 5.875 21.427 1.00 87.25 85 LYS A C 1
ATOM 667 O O . LYS A 1 85 ? -4.505 6.450 22.478 1.00 87.25 85 LYS A O 1
ATOM 672 N N . LYS A 1 86 ? -4.929 6.120 20.307 1.00 86.12 86 LYS A N 1
ATOM 673 C CA . LYS A 1 86 ? -6.029 7.090 20.203 1.00 86.12 86 LYS A CA 1
ATOM 674 C C . LYS A 1 86 ? -7.231 6.447 19.504 1.00 86.12 86 LYS A C 1
ATOM 676 O O . LYS A 1 86 ? -7.585 6.861 18.396 1.00 86.12 86 LYS A O 1
ATOM 681 N N . PRO A 1 87 ? -7.917 5.489 20.154 1.00 76.56 87 PRO A N 1
ATOM 682 C CA . PRO A 1 87 ? -9.041 4.766 19.556 1.00 76.56 87 PRO A CA 1
ATOM 683 C C . PRO A 1 87 ? -10.229 5.670 19.195 1.00 76.56 87 PRO A C 1
ATOM 685 O O . PRO A 1 87 ? -11.038 5.287 18.357 1.00 76.56 87 PRO A O 1
ATOM 688 N N . HIS A 1 88 ? -10.319 6.881 19.759 1.00 74.81 88 HIS A N 1
ATOM 689 C CA . HIS A 1 88 ? -11.317 7.894 19.390 1.00 74.81 88 HIS A CA 1
ATOM 690 C C . HIS A 1 88 ? -11.013 8.601 18.054 1.00 74.81 88 HIS A C 1
ATOM 692 O O . HIS A 1 88 ? -11.915 9.159 17.439 1.00 74.81 88 HIS A O 1
ATOM 698 N N . LYS A 1 89 ? -9.766 8.556 17.554 1.00 80.94 89 LYS A N 1
ATOM 699 C CA . LYS A 1 89 ? -9.332 9.202 16.297 1.00 80.94 89 LYS A CA 1
ATOM 700 C C . LYS A 1 89 ? -9.166 8.197 15.146 1.00 80.94 89 LYS A C 1
ATOM 702 O O . LYS A 1 89 ? -8.210 8.279 14.375 1.00 80.94 89 LYS A O 1
ATOM 707 N N . LYS A 1 90 ? -10.108 7.252 15.001 1.00 80.81 90 LYS A N 1
ATOM 708 C CA . LYS A 1 90 ? -10.057 6.190 13.968 1.00 80.81 90 LYS A CA 1
ATOM 709 C C . LYS A 1 90 ? -9.941 6.749 12.546 1.00 80.81 90 LYS A C 1
ATOM 711 O O . LYS A 1 90 ? -9.169 6.217 11.759 1.00 80.81 90 LYS A O 1
ATOM 716 N N . SER A 1 91 ? -10.657 7.835 12.243 1.00 82.44 91 SER A N 1
ATOM 717 C CA . SER A 1 91 ? -10.656 8.456 10.909 1.00 82.44 91 SER A CA 1
ATOM 718 C C . SER A 1 91 ? -9.269 8.939 10.483 1.00 82.44 91 SER A C 1
ATOM 720 O O . SER A 1 91 ? -8.892 8.775 9.331 1.00 82.44 91 SER A O 1
ATOM 722 N N . LEU A 1 92 ? -8.493 9.497 11.417 1.00 87.06 92 LEU A N 1
ATOM 723 C CA . LEU A 1 92 ? -7.142 9.996 11.147 1.00 87.06 92 LEU A CA 1
ATOM 724 C C . LEU A 1 92 ? -6.178 8.851 10.820 1.00 87.06 92 LEU A C 1
ATOM 726 O O . LEU A 1 92 ? -5.375 8.953 9.902 1.00 87.06 92 LEU A O 1
ATOM 730 N N . SER A 1 93 ? -6.292 7.744 11.553 1.00 89.56 93 SER A N 1
ATOM 731 C CA . SER A 1 93 ? -5.505 6.536 11.303 1.00 89.56 93 SER A CA 1
ATOM 732 C C . SER A 1 93 ? -5.808 5.938 9.920 1.00 89.56 93 SER A C 1
ATOM 734 O O . SER A 1 93 ? -4.888 5.639 9.166 1.00 89.56 93 SER A O 1
ATOM 736 N N . TYR A 1 94 ? -7.083 5.854 9.532 1.00 91.50 94 TYR A N 1
ATOM 737 C CA . TYR A 1 94 ? -7.478 5.371 8.202 1.00 91.50 94 TYR A CA 1
ATOM 738 C C . TYR A 1 94 ? -6.995 6.279 7.072 1.00 91.50 94 TYR A C 1
ATOM 740 O O . TYR A 1 94 ? -6.519 5.791 6.045 1.00 91.50 94 TYR A O 1
ATOM 748 N N . LEU A 1 95 ? -7.044 7.594 7.287 1.00 93.12 95 LEU A N 1
ATOM 749 C CA . LEU A 1 95 ? -6.520 8.571 6.342 1.00 93.12 95 LEU A CA 1
ATOM 750 C C . LEU A 1 95 ? -5.007 8.395 6.159 1.00 93.12 95 LEU A C 1
ATOM 752 O O . LEU A 1 95 ? -4.548 8.308 5.028 1.00 93.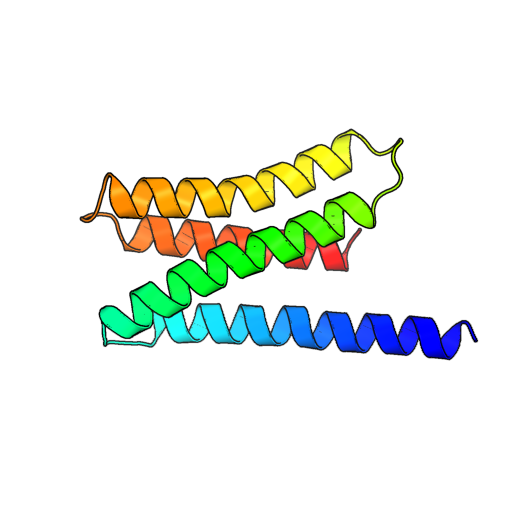12 95 LEU A O 1
ATOM 756 N N . LEU A 1 96 ? -4.237 8.229 7.240 1.00 93.19 96 LEU A N 1
ATOM 757 C CA . LEU A 1 96 ? -2.794 7.981 7.131 1.00 93.19 96 LEU A CA 1
ATOM 758 C C . LEU A 1 96 ? -2.462 6.668 6.406 1.00 93.19 96 LEU A C 1
ATOM 760 O O . LEU A 1 96 ? -1.549 6.652 5.586 1.00 93.19 96 LEU A O 1
ATOM 764 N N . ALA A 1 97 ? -3.186 5.580 6.685 1.00 93.31 97 ALA A N 1
ATOM 765 C CA . ALA A 1 97 ? -2.952 4.299 6.013 1.00 93.31 97 ALA A CA 1
ATOM 766 C C . ALA A 1 97 ? -3.269 4.370 4.512 1.00 93.31 97 ALA A C 1
ATOM 768 O O . ALA A 1 97 ? -2.490 3.896 3.688 1.00 93.31 97 ALA A O 1
ATOM 769 N N . SER A 1 98 ? -4.382 5.014 4.153 1.00 94.06 98 SER A N 1
ATOM 770 C CA . SER A 1 98 ? -4.742 5.236 2.747 1.00 94.06 98 SER A CA 1
ATOM 771 C C . SER A 1 98 ? -3.763 6.176 2.041 1.00 94.06 98 SER A C 1
ATOM 773 O O . SER A 1 98 ? -3.335 5.866 0.934 1.00 94.06 98 SER A O 1
ATOM 775 N N . ALA A 1 99 ? -3.324 7.258 2.691 1.00 94.25 99 ALA A N 1
ATOM 776 C CA . ALA A 1 99 ? -2.294 8.147 2.158 1.00 94.25 99 ALA A CA 1
ATOM 777 C C . ALA A 1 99 ? -0.961 7.418 1.942 1.00 94.25 99 ALA A C 1
ATOM 779 O O . ALA A 1 99 ? -0.351 7.575 0.894 1.00 94.25 99 ALA A O 1
ATOM 780 N N . SER A 1 100 ? -0.536 6.578 2.891 1.00 94.75 100 SER A N 1
ATOM 781 C CA . SER A 1 100 ? 0.664 5.744 2.760 1.00 94.75 100 SER A CA 1
ATOM 782 C C . SER A 1 100 ? 0.600 4.833 1.529 1.00 94.75 100 SER A C 1
ATOM 784 O O . SER A 1 100 ? 1.536 4.819 0.733 1.00 94.75 100 SER A O 1
ATOM 786 N N . ALA A 1 101 ? -0.522 4.130 1.331 1.00 93.62 101 ALA A N 1
ATOM 787 C CA . ALA A 1 101 ? -0.715 3.254 0.175 1.00 93.62 101 ALA A CA 1
ATOM 788 C C . ALA A 1 101 ? -0.709 4.031 -1.150 1.00 93.62 101 ALA A C 1
ATOM 790 O O . ALA A 1 101 ? -0.045 3.628 -2.101 1.00 93.62 101 ALA A O 1
ATOM 791 N N . LEU A 1 102 ? -1.429 5.157 -1.212 1.00 94.19 102 LEU A N 1
ATOM 792 C CA . LEU A 1 102 ? -1.513 5.982 -2.418 1.00 94.19 102 LEU A CA 1
ATOM 793 C C . LEU A 1 102 ? -0.168 6.620 -2.769 1.00 94.19 102 LEU A C 1
ATOM 795 O O . LEU A 1 102 ? 0.231 6.573 -3.925 1.00 94.19 102 LEU A O 1
ATOM 799 N N . LEU A 1 103 ? 0.546 7.174 -1.787 1.00 92.81 103 LEU A N 1
ATOM 800 C CA . LEU A 1 103 ? 1.869 7.759 -2.009 1.00 92.81 103 LEU A CA 1
ATOM 801 C C . LEU A 1 103 ? 2.876 6.695 -2.449 1.00 92.81 103 LEU A C 1
ATOM 803 O O . LEU A 1 103 ? 3.618 6.935 -3.392 1.00 92.81 103 LEU A O 1
ATOM 807 N N . GLY A 1 104 ? 2.850 5.506 -1.836 1.00 91.50 104 GLY A N 1
ATOM 808 C CA . GLY A 1 104 ? 3.682 4.381 -2.263 1.00 91.50 104 GLY A CA 1
ATOM 809 C C . GLY A 1 104 ? 3.394 3.936 -3.700 1.00 91.50 104 GLY A C 1
ATOM 810 O O . GLY A 1 104 ? 4.328 3.667 -4.448 1.00 91.50 104 GLY A O 1
ATOM 811 N N . LEU A 1 105 ? 2.119 3.899 -4.109 1.00 92.56 105 LEU A N 1
ATOM 812 C CA . LEU A 1 105 ? 1.732 3.578 -5.487 1.00 92.56 105 LEU A CA 1
ATOM 813 C C . LEU A 1 105 ? 2.153 4.647 -6.494 1.00 92.56 105 LEU A C 1
ATOM 815 O O . LEU A 1 105 ? 2.596 4.303 -7.584 1.00 92.56 105 LEU A O 1
ATOM 819 N N . VAL A 1 106 ? 1.987 5.925 -6.149 1.00 90.50 106 VAL A N 1
ATOM 820 C CA . VAL A 1 106 ? 2.421 7.043 -6.997 1.00 90.50 106 VAL A CA 1
ATOM 821 C C . VAL A 1 106 ? 3.934 6.981 -7.182 1.00 90.50 106 VAL A C 1
ATOM 823 O O . VAL A 1 106 ? 4.411 7.047 -8.307 1.00 90.50 106 VAL A O 1
ATOM 826 N N . ASP A 1 107 ? 4.677 6.778 -6.098 1.00 88.19 107 ASP A N 1
ATOM 827 C CA . ASP A 1 107 ? 6.130 6.620 -6.135 1.00 88.19 107 ASP A CA 1
ATOM 828 C C . ASP A 1 107 ? 6.541 5.440 -7.034 1.00 88.19 107 ASP A C 1
ATOM 830 O O . ASP A 1 107 ? 7.360 5.623 -7.923 1.00 88.19 107 ASP A O 1
ATOM 834 N N . LEU A 1 108 ? 5.863 4.290 -6.924 1.00 86.25 108 LEU A N 1
ATOM 835 C CA . LEU A 1 108 ? 6.102 3.108 -7.768 1.00 86.25 108 LEU A CA 1
ATOM 836 C C . LEU A 1 108 ? 5.744 3.317 -9.256 1.00 86.25 108 LEU A C 1
ATOM 838 O O . LEU A 1 108 ? 6.171 2.542 -10.108 1.00 86.25 108 LEU A O 1
ATOM 842 N N . PHE A 1 109 ? 4.909 4.310 -9.583 1.00 82.56 109 PHE A N 1
ATOM 843 C CA . PHE A 1 109 ? 4.510 4.610 -10.964 1.00 82.56 109 PHE A CA 1
ATOM 844 C C . PHE A 1 109 ? 5.450 5.600 -11.655 1.00 82.56 109 PHE A C 1
ATOM 846 O O . PHE A 1 109 ? 5.618 5.539 -12.873 1.00 82.56 109 PHE A O 1
ATOM 853 N N . PHE A 1 110 ? 6.015 6.539 -10.895 1.00 78.81 110 PHE A N 1
ATOM 854 C CA . PHE A 1 110 ? 6.813 7.642 -11.434 1.00 78.81 110 PHE A CA 1
ATOM 855 C C . PHE A 1 110 ? 8.326 7.477 -11.241 1.00 78.81 110 PHE A C 1
ATOM 857 O O . PHE A 1 110 ? 9.076 8.220 -11.879 1.00 78.81 110 PHE A O 1
ATOM 864 N N . PHE A 1 111 ? 8.772 6.532 -10.408 1.00 66.12 111 PHE A N 1
ATOM 865 C CA . PHE A 1 111 ? 10.184 6.243 -10.135 1.00 66.12 111 PHE A CA 1
ATOM 866 C C . PHE A 1 111 ? 10.519 4.770 -10.373 1.00 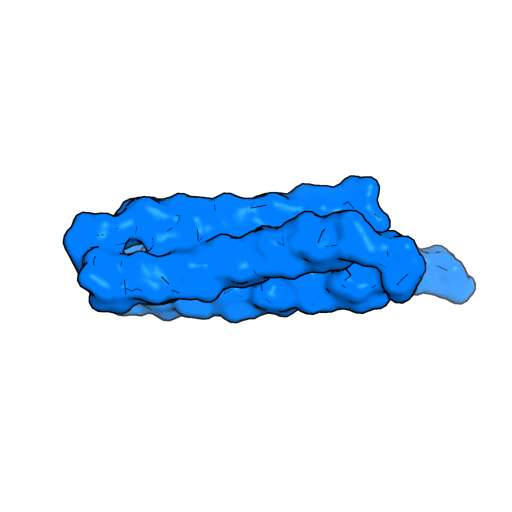66.12 111 PHE A C 1
ATOM 868 O O . PHE A 1 111 ? 11.665 4.523 -10.816 1.00 66.12 111 PHE A O 1
#

pLDDT: mean 89.05, std 7.26, range [57.16, 95.75]

Radius of gyration: 15.04 Å; chains: 1; bounding box: 43×22×45 Å

Sequence (111 aa):
RLTMALGALFVLFIILTTVSLLSITLLYTLKNEKLKNMFFYFLCGWSIIITSLNITALPSNYLVSRLIASIFGLLAVISIIIKIKKPHKKSLSYLLASASALLGLVDLFFF

Organism: NCBI:txid2963284